Protein AF-A0A5K0ZKQ5-F1 (afdb_monomer)

pLDDT: mean 77.49, std 12.0, range [51.88, 95.12]

Radius of gyration: 19.02 Å; Cα contacts (8 Å, |Δi|>4): 78; chains: 1; bounding box: 43×46×34 Å

Foldseek 3Di:
DDWDWDWDQDPVRDIDTPDTDPDDPDDDDPVCVLVDLVQDDQDPVLLVLLVVCVVVVNDLVVSQVVQCVVLVHPVRRSDDSVNSVVSD

Organism: NCBI:txid210225

Structure (mmCIF, N/CA/C/O backbone):
data_AF-A0A5K0ZKQ5-F1
#
_entry.id   AF-A0A5K0ZKQ5-F1
#
loop_
_atom_site.group_PDB
_atom_site.id
_atom_site.type_symbol
_atom_site.label_atom_id
_atom_site.label_alt_id
_atom_site.label_comp_id
_atom_site.label_asym_id
_atom_site.label_entity_id
_atom_site.label_seq_id
_atom_site.pdbx_PDB_ins_code
_atom_site.Cartn_x
_atom_site.Cartn_y
_atom_site.Cartn_z
_atom_site.occupancy
_atom_site.B_iso_or_equiv
_atom_site.auth_seq_id
_atom_site.auth_comp_id
_atom_site.auth_asym_id
_atom_site.auth_atom_id
_atom_site.pdbx_PDB_model_num
ATOM 1 N N . TYR A 1 1 ? -5.197 -11.198 -19.297 1.00 59.16 1 TYR A N 1
ATOM 2 C CA . TYR A 1 1 ? -6.030 -11.910 -18.302 1.00 59.16 1 TYR A CA 1
ATOM 3 C C . TYR A 1 1 ? -5.574 -11.410 -16.950 1.00 59.16 1 TYR A C 1
ATOM 5 O O . TYR A 1 1 ? -4.382 -11.483 -16.689 1.00 59.16 1 TYR A O 1
ATOM 13 N N . ALA A 1 2 ? -6.468 -10.840 -16.144 1.00 75.88 2 ALA A N 1
ATOM 14 C CA . ALA A 1 2 ? -6.091 -10.303 -14.841 1.00 75.88 2 ALA A CA 1
ATOM 15 C C . ALA A 1 2 ? -6.091 -11.417 -13.787 1.00 75.88 2 ALA A C 1
ATOM 17 O O . ALA A 1 2 ? -7.010 -12.240 -13.756 1.00 75.88 2 ALA A O 1
ATOM 18 N N . ALA A 1 3 ? -5.082 -11.423 -12.916 1.00 88.50 3 ALA A N 1
ATOM 19 C CA . ALA A 1 3 ? -5.088 -12.281 -11.740 1.00 88.50 3 ALA A CA 1
ATOM 20 C C . ALA A 1 3 ? -6.283 -11.928 -10.839 1.00 88.50 3 ALA A C 1
ATOM 22 O O . ALA A 1 3 ? -6.607 -10.754 -10.655 1.00 88.50 3 ALA A O 1
ATOM 23 N N . ASN A 1 4 ? -6.956 -12.945 -10.301 1.00 91.94 4 ASN A N 1
ATOM 24 C CA . ASN A 1 4 ? -8.207 -12.787 -9.558 1.00 91.94 4 ASN A CA 1
ATOM 25 C C . ASN A 1 4 ? -8.293 -13.824 -8.428 1.00 91.94 4 ASN A C 1
ATOM 27 O O . ASN A 1 4 ? -7.973 -14.998 -8.629 1.00 91.94 4 ASN A O 1
ATOM 31 N N . LEU A 1 5 ? -8.747 -13.385 -7.255 1.00 94.44 5 LEU A N 1
ATOM 32 C CA . LEU A 1 5 ? -9.104 -14.227 -6.120 1.00 94.44 5 LEU A CA 1
ATOM 33 C C . LEU A 1 5 ? -10.559 -13.942 -5.731 1.00 94.44 5 LEU A C 1
ATOM 35 O O . LEU A 1 5 ? -10.872 -12.865 -5.225 1.00 94.44 5 LEU A O 1
ATOM 39 N N . GLU A 1 6 ? -11.439 -14.927 -5.908 1.00 93.62 6 GLU A N 1
ATOM 40 C CA . GLU A 1 6 ? -12.838 -14.816 -5.493 1.00 93.62 6 GLU A CA 1
ATOM 41 C C . GLU A 1 6 ? -13.048 -15.452 -4.118 1.00 93.62 6 GLU A C 1
ATOM 43 O O . GLU A 1 6 ? -12.926 -16.670 -3.950 1.00 93.62 6 GLU A O 1
ATOM 48 N N . LEU A 1 7 ? -13.428 -14.626 -3.143 1.00 94.94 7 LEU A N 1
ATOM 49 C CA . LEU A 1 7 ? -13.829 -15.061 -1.808 1.00 94.94 7 LEU A CA 1
ATOM 50 C C . LEU A 1 7 ? -15.351 -15.054 -1.681 1.00 94.94 7 LEU A C 1
ATOM 52 O O . LEU A 1 7 ? -16.021 -14.117 -2.118 1.00 94.94 7 LEU A O 1
ATOM 56 N N . ARG A 1 8 ? -15.907 -16.073 -1.025 1.00 94.31 8 ARG A N 1
ATOM 57 C CA . ARG A 1 8 ? -17.334 -16.129 -0.692 1.00 94.31 8 ARG A CA 1
ATOM 58 C C . ARG A 1 8 ? -17.520 -16.406 0.791 1.00 94.31 8 ARG A C 1
ATOM 60 O O . ARG A 1 8 ? -16.888 -17.299 1.349 1.00 94.31 8 ARG A O 1
AT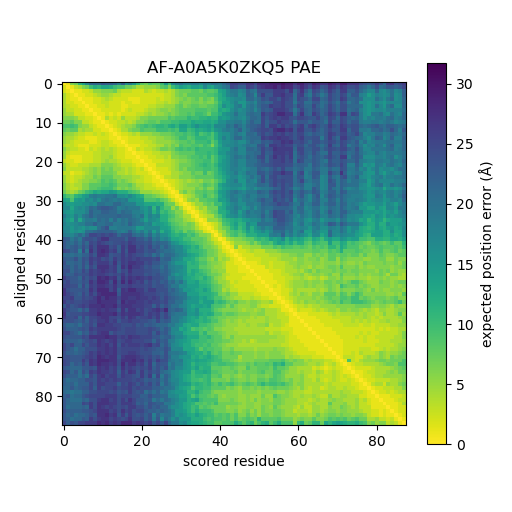OM 67 N N . ARG A 1 9 ? -18.425 -15.660 1.426 1.00 94.38 9 ARG A N 1
ATOM 68 C CA . ARG A 1 9 ? -18.859 -15.931 2.799 1.00 94.38 9 ARG A CA 1
ATOM 69 C C . ARG A 1 9 ? -19.943 -17.008 2.786 1.00 94.38 9 ARG A C 1
ATOM 71 O O . ARG A 1 9 ? -20.946 -16.874 2.083 1.00 94.38 9 ARG A O 1
ATOM 78 N N . HIS A 1 10 ? -19.734 -18.076 3.543 1.00 91.19 10 HIS A N 1
ATOM 79 C CA . HIS A 1 10 ? -20.739 -19.099 3.790 1.00 91.19 10 HIS A CA 1
ATOM 80 C C . HIS A 1 10 ? -21.690 -18.681 4.924 1.00 91.19 10 HIS A C 1
ATOM 82 O O . HIS A 1 10 ? -21.313 -17.885 5.786 1.00 91.19 10 HIS A O 1
ATOM 88 N N . PRO A 1 11 ? -22.907 -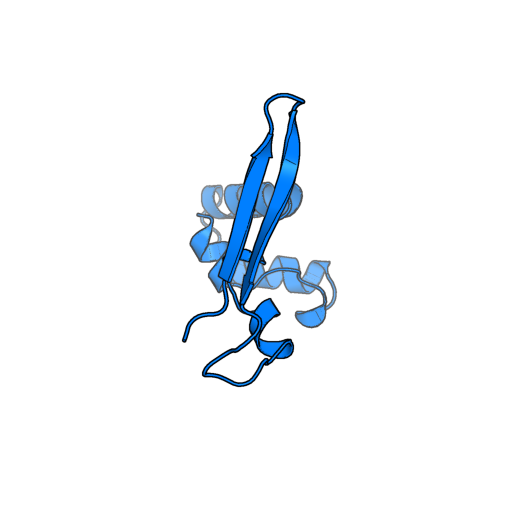19.256 4.976 1.00 92.19 11 PRO A N 1
ATOM 89 C CA . PRO A 1 11 ? -23.860 -19.017 6.064 1.00 92.19 11 PRO A CA 1
ATOM 90 C C . PRO A 1 11 ? -23.344 -19.417 7.453 1.00 92.19 11 PRO A C 1
ATOM 92 O O . PRO A 1 11 ? -23.793 -18.874 8.449 1.00 92.19 11 PRO A O 1
ATOM 95 N N . ASN A 1 12 ? -22.369 -20.328 7.525 1.00 93.75 12 ASN A N 1
ATOM 96 C CA . ASN A 1 12 ? -21.676 -20.704 8.764 1.00 93.75 12 ASN A CA 1
ATOM 97 C C . ASN A 1 12 ? -20.575 -19.703 9.170 1.00 93.75 12 ASN A C 1
ATOM 99 O O . ASN A 1 12 ? -19.666 -20.057 9.916 1.00 93.75 12 ASN A O 1
ATOM 103 N N . GLU A 1 13 ? -20.620 -18.499 8.599 1.00 90.75 13 GLU A N 1
ATOM 104 C CA . GLU A 1 13 ? -19.700 -17.382 8.813 1.00 90.75 13 GLU A CA 1
ATOM 105 C C . GLU A 1 13 ? -18.247 -17.611 8.388 1.00 90.75 13 GLU A C 1
ATOM 107 O O . GLU A 1 13 ? -17.413 -16.720 8.546 1.00 90.75 13 GLU A O 1
ATOM 112 N N . LYS A 1 14 ? -17.932 -18.755 7.775 1.00 93.75 14 LYS A N 1
ATOM 113 C CA . LYS A 1 14 ? -16.596 -19.024 7.237 1.00 93.75 14 LYS A CA 1
ATOM 114 C C . LYS A 1 14 ? -16.457 -18.454 5.828 1.00 93.75 14 LYS A C 1
ATOM 116 O O . LYS A 1 14 ? -17.412 -18.437 5.052 1.00 93.75 14 LYS A O 1
ATOM 121 N N . TYR A 1 15 ? -15.252 -18.026 5.472 1.00 95.12 15 TYR A N 1
ATOM 122 C CA . TYR A 1 15 ? -14.915 -17.664 4.097 1.00 95.12 15 TYR A CA 1
ATOM 123 C C . TYR A 1 15 ? -14.351 -18.879 3.362 1.00 95.12 15 TYR A C 1
ATOM 125 O O . TYR A 1 15 ? -13.578 -19.649 3.932 1.00 95.12 15 TYR A O 1
ATOM 133 N N . CYS A 1 16 ? -14.727 -19.048 2.098 1.00 93.56 16 CYS A N 1
ATOM 134 C CA . CYS A 1 16 ? -14.116 -20.016 1.197 1.00 93.56 16 CYS A CA 1
ATOM 135 C C . CYS A 1 16 ? -13.544 -19.314 -0.036 1.00 93.56 16 CYS A C 1
ATOM 137 O O . CYS A 1 16 ? -14.022 -18.254 -0.453 1.00 93.56 16 CYS A O 1
ATOM 139 N N . ILE A 1 17 ? -12.522 -19.931 -0.622 1.00 95.00 17 ILE A N 1
ATOM 140 C CA . ILE A 1 17 ? -11.973 -19.529 -1.913 1.00 95.00 17 ILE A CA 1
ATOM 141 C C . ILE A 1 17 ? -12.797 -20.234 -2.988 1.00 95.00 17 ILE A C 1
ATOM 143 O O . ILE A 1 17 ? -12.834 -21.463 -3.035 1.00 95.00 17 ILE A O 1
ATOM 147 N N . ARG A 1 18 ? -13.478 -19.460 -3.833 1.00 93.25 18 ARG A N 1
ATOM 148 C CA . ARG A 1 18 ? -14.326 -19.985 -4.911 1.00 93.25 18 ARG A CA 1
ATOM 149 C C . ARG A 1 18 ? -13.545 -20.175 -6.207 1.00 93.25 18 ARG A C 1
ATOM 151 O O . ARG A 1 18 ? -13.770 -21.155 -6.910 1.00 93.25 18 ARG A O 1
ATOM 158 N N . ALA A 1 19 ? -12.660 -19.235 -6.522 1.00 91.69 19 ALA A N 1
ATOM 159 C CA . ALA A 1 19 ? -11.852 -19.260 -7.731 1.00 91.69 19 ALA A CA 1
ATOM 160 C C . ALA A 1 19 ? -10.514 -18.554 -7.501 1.00 91.69 19 ALA A C 1
ATOM 162 O O . ALA A 1 19 ? -10.439 -17.569 -6.764 1.00 91.69 19 ALA A O 1
ATOM 163 N N . VAL A 1 20 ? -9.473 -19.062 -8.163 1.00 93.44 20 VAL A N 1
ATOM 164 C CA . VAL A 1 20 ? -8.132 -18.471 -8.174 1.00 93.44 20 VAL A CA 1
ATOM 165 C C . VAL A 1 20 ? -7.622 -18.454 -9.609 1.00 93.44 20 VAL A C 1
ATOM 167 O O . VAL A 1 20 ? -7.532 -19.497 -10.251 1.00 93.44 20 VAL A O 1
ATOM 170 N N . THR A 1 21 ? -7.264 -17.273 -10.101 1.00 93.38 21 THR A N 1
ATOM 171 C CA . THR A 1 21 ? -6.537 -17.080 -11.359 1.00 93.38 21 THR A CA 1
ATOM 172 C C . THR A 1 21 ? -5.175 -16.490 -11.025 1.00 93.38 21 THR A C 1
ATOM 174 O O . THR A 1 21 ? -5.092 -15.338 -10.608 1.00 93.38 21 THR A O 1
ATOM 177 N N . ILE A 1 22 ? -4.117 -17.288 -11.191 1.00 89.44 22 ILE A N 1
ATOM 178 C CA . ILE A 1 22 ? -2.729 -16.902 -10.869 1.00 89.44 22 ILE A CA 1
ATOM 179 C C . ILE A 1 22 ? -1.954 -16.351 -12.070 1.00 89.44 22 ILE A C 1
ATOM 181 O O . ILE A 1 22 ? -0.798 -15.963 -11.940 1.00 89.44 22 ILE A O 1
ATOM 185 N N . GLN A 1 23 ? -2.552 -16.372 -13.260 1.00 90.94 23 GLN A N 1
ATOM 186 C CA . GLN A 1 23 ? -1.877 -15.924 -14.466 1.00 90.94 23 GLN A CA 1
ATOM 187 C C . GLN A 1 23 ? -1.892 -14.399 -14.537 1.00 90.94 23 GLN A C 1
ATOM 189 O O . GLN A 1 23 ? -2.949 -13.773 -14.489 1.00 90.94 23 GLN A O 1
ATOM 194 N N . HIS A 1 24 ? -0.702 -13.829 -14.680 1.00 85.19 24 HIS A N 1
ATOM 195 C CA . HIS A 1 24 ? -0.493 -12.409 -14.900 1.00 85.19 24 HIS A CA 1
ATOM 196 C C . HIS A 1 24 ? -0.091 -12.172 -16.357 1.00 85.19 24 HIS A C 1
ATOM 198 O O . HIS A 1 24 ? 0.579 -13.007 -16.967 1.00 85.19 24 HIS A O 1
ATOM 204 N N . ASP A 1 25 ? -0.478 -11.029 -16.911 1.00 89.12 25 ASP A N 1
ATOM 205 C CA . ASP A 1 25 ? -0.003 -10.539 -18.212 1.00 89.12 25 ASP A CA 1
ATOM 206 C C . ASP A 1 25 ? 1.266 -9.676 -18.098 1.00 89.12 25 ASP A C 1
ATOM 208 O O . ASP A 1 25 ? 1.777 -9.176 -19.097 1.00 89.12 25 ASP A O 1
ATOM 212 N N . HIS A 1 26 ? 1.817 -9.561 -16.888 1.00 80.69 26 HIS A N 1
ATOM 213 C CA . HIS A 1 26 ? 3.048 -8.844 -16.579 1.00 80.69 26 HIS A CA 1
ATOM 214 C C . HIS A 1 26 ? 3.971 -9.663 -15.649 1.00 80.69 26 HIS A C 1
ATOM 216 O O . HIS A 1 26 ? 3.490 -10.522 -14.897 1.00 80.69 26 HIS A O 1
ATOM 222 N N . PRO A 1 27 ? 5.288 -9.386 -15.625 1.00 82.19 27 PRO A N 1
ATOM 223 C CA . PRO A 1 27 ? 6.199 -9.959 -14.635 1.00 82.19 27 PRO A CA 1
ATOM 224 C C . PRO A 1 27 ? 5.828 -9.558 -13.201 1.00 82.19 27 PRO A C 1
ATOM 226 O O . PRO A 1 27 ? 5.421 -8.426 -12.946 1.00 82.19 27 PRO A O 1
ATOM 229 N N . LEU A 1 28 ? 6.025 -10.467 -12.245 1.00 79.50 28 LEU A N 1
ATOM 230 C CA . LEU A 1 28 ? 5.942 -10.140 -10.822 1.00 79.50 28 LEU A CA 1
ATOM 231 C C . LEU A 1 28 ? 7.241 -9.456 -10.392 1.00 79.50 28 LEU A C 1
ATOM 233 O O . LEU A 1 28 ? 8.312 -10.051 -10.484 1.00 79.50 28 LEU A O 1
ATOM 237 N N . VAL A 1 29 ? 7.147 -8.215 -9.910 1.00 76.12 29 VAL A N 1
ATOM 238 C CA . VAL A 1 29 ? 8.309 -7.419 -9.483 1.00 76.12 29 VAL A CA 1
ATOM 239 C C . VAL A 1 29 ? 8.136 -7.003 -8.016 1.00 76.12 29 VAL A C 1
ATOM 241 O O . VAL A 1 29 ? 7.625 -5.918 -7.738 1.00 76.12 29 VAL A O 1
ATOM 244 N N . PRO A 1 30 ? 8.555 -7.843 -7.045 1.00 63.12 30 PRO A N 1
ATOM 245 C CA . PRO A 1 30 ? 8.351 -7.581 -5.616 1.00 63.12 30 PRO A CA 1
ATOM 246 C C . PRO A 1 30 ? 8.952 -6.257 -5.125 1.00 63.12 30 PRO A C 1
ATOM 248 O O . PRO A 1 30 ? 8.443 -5.663 -4.177 1.00 63.12 30 PRO A O 1
ATOM 251 N N . SER A 1 31 ? 10.013 -5.770 -5.776 1.00 59.22 31 SER A N 1
ATOM 252 C CA . SER A 1 31 ? 10.684 -4.516 -5.421 1.00 59.22 31 SER A CA 1
ATOM 253 C C . SER A 1 31 ? 9.826 -3.269 -5.666 1.00 59.22 31 SER A C 1
ATOM 255 O O . SER A 1 31 ? 9.988 -2.289 -4.942 1.00 59.22 31 SER A O 1
ATOM 257 N N . LEU A 1 32 ? 8.877 -3.307 -6.613 1.00 56.78 32 LEU A N 1
ATOM 258 C CA . LEU A 1 32 ? 7.949 -2.195 -6.864 1.00 56.78 32 LEU A CA 1
ATOM 259 C C . LEU A 1 32 ? 6.767 -2.161 -5.889 1.00 56.78 32 LEU A C 1
ATOM 261 O O . LEU A 1 32 ? 6.159 -1.107 -5.727 1.00 56.78 32 LEU A O 1
ATOM 265 N N . ASN A 1 33 ? 6.465 -3.264 -5.198 1.00 53.62 33 ASN A N 1
ATOM 266 C CA . ASN A 1 33 ? 5.343 -3.310 -4.255 1.00 53.62 33 ASN A CA 1
ATOM 267 C C . ASN A 1 33 ? 5.546 -2.367 -3.068 1.00 53.62 33 ASN A C 1
ATOM 269 O O . ASN A 1 33 ? 4.570 -1.814 -2.567 1.00 53.62 33 ASN A O 1
ATOM 273 N N . ARG A 1 34 ? 6.806 -2.133 -2.658 1.00 51.88 34 ARG A N 1
ATOM 274 C CA . ARG A 1 34 ? 7.115 -1.089 -1.674 1.00 51.88 34 ARG A CA 1
ATOM 275 C C . ARG A 1 34 ? 6.626 0.262 -2.179 1.00 51.88 34 ARG A C 1
ATOM 277 O O . ARG A 1 34 ? 6.046 0.976 -1.405 1.00 51.88 34 ARG A O 1
ATOM 284 N N . MET A 1 35 ? 6.737 0.604 -3.459 1.00 52.38 35 MET A N 1
ATOM 285 C CA . MET A 1 35 ? 6.379 1.939 -3.968 1.00 52.38 35 MET A CA 1
ATOM 286 C C . MET A 1 35 ? 4.870 2.211 -4.111 1.00 52.38 35 MET A C 1
ATOM 288 O O . MET A 1 35 ? 4.484 3.323 -4.473 1.00 52.38 35 MET A O 1
ATOM 292 N N . LEU A 1 36 ? 4.007 1.222 -3.871 1.00 56.97 36 LEU A N 1
ATOM 293 C CA . LEU A 1 36 ? 2.563 1.377 -4.026 1.00 56.97 36 LEU A CA 1
ATOM 294 C C . LEU A 1 36 ? 1.949 1.985 -2.757 1.00 56.97 36 LEU A C 1
ATOM 296 O O . LEU A 1 36 ? 2.029 1.406 -1.677 1.00 56.97 36 LEU A O 1
ATOM 300 N N . ARG A 1 37 ? 1.250 3.118 -2.913 1.00 53.44 37 ARG A N 1
ATOM 301 C CA . ARG A 1 37 ? 0.569 3.874 -1.838 1.00 53.44 37 ARG A CA 1
ATOM 302 C C . ARG A 1 37 ? -0.328 3.005 -0.937 1.00 53.44 37 ARG A C 1
ATOM 304 O O . ARG A 1 37 ? -0.500 3.318 0.232 1.00 53.44 37 ARG A O 1
ATOM 311 N N . SER A 1 38 ? -0.875 1.899 -1.449 1.00 54.72 38 SER A N 1
ATOM 312 C CA . SER A 1 38 ? -1.699 0.943 -0.688 1.00 54.72 38 SER A CA 1
ATOM 313 C C . SER A 1 38 ? -0.929 0.129 0.359 1.00 54.72 38 SER A C 1
ATOM 315 O O . SER A 1 38 ? -1.553 -0.457 1.241 1.00 54.72 38 SER A O 1
ATOM 317 N N . HIS A 1 39 ? 0.401 0.070 0.267 1.00 54.31 39 HIS A N 1
ATOM 318 C CA . HIS A 1 39 ? 1.269 -0.644 1.208 1.00 54.31 39 HIS A CA 1
ATOM 319 C C . HIS A 1 39 ? 1.908 0.274 2.257 1.00 54.31 39 HIS A C 1
ATOM 321 O O . HIS A 1 39 ? 2.467 -0.223 3.233 1.00 54.31 39 HIS A O 1
ATOM 327 N N . TYR A 1 40 ? 1.778 1.594 2.103 1.00 59.25 40 TYR A N 1
ATOM 328 C CA . TYR A 1 40 ? 2.271 2.573 3.062 1.00 59.25 40 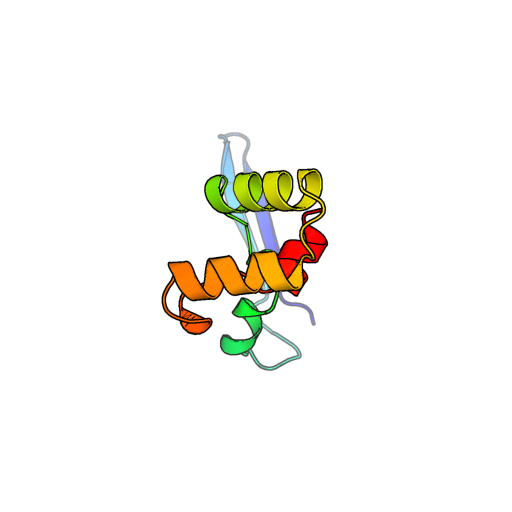TYR A CA 1
ATOM 329 C C . TYR A 1 40 ? 1.132 3.092 3.929 1.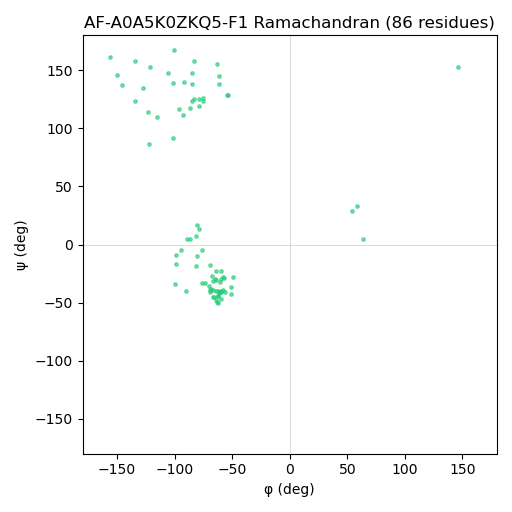00 59.25 40 TYR A C 1
ATOM 331 O O . TYR A 1 40 ? 0.443 4.055 3.599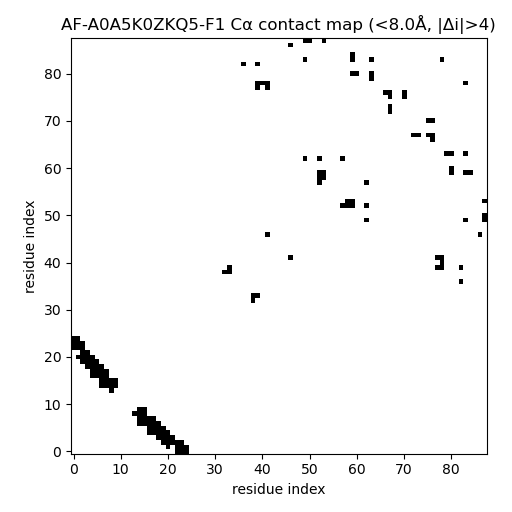 1.00 59.25 40 TYR A O 1
ATOM 339 N N . LYS A 1 41 ? 0.930 2.435 5.072 1.00 60.59 41 LYS A N 1
ATOM 340 C CA . LYS A 1 41 ? 0.125 2.994 6.155 1.00 60.59 41 LYS A CA 1
ATOM 341 C C . LYS A 1 41 ? 1.079 3.733 7.086 1.00 60.59 41 LYS A C 1
ATOM 343 O O . LYS A 1 41 ? 1.894 3.091 7.746 1.00 60.59 41 LYS A O 1
ATOM 348 N N . LEU A 1 42 ? 0.991 5.063 7.125 1.00 62.97 42 LEU A N 1
ATOM 349 C CA . LEU A 1 42 ? 1.656 5.838 8.172 1.00 62.97 42 LEU A CA 1
ATOM 350 C C . LEU A 1 42 ? 1.200 5.276 9.523 1.00 62.97 42 LEU A C 1
ATOM 352 O O . LEU A 1 42 ? 0.003 5.068 9.743 1.00 62.97 42 LEU A O 1
ATOM 356 N N . SER A 1 43 ? 2.145 4.957 10.407 1.00 67.69 43 SER A N 1
ATOM 357 C CA . SER A 1 43 ? 1.779 4.615 11.782 1.00 67.69 43 SER A CA 1
ATOM 358 C C . SER A 1 43 ? 1.127 5.833 12.439 1.00 67.69 43 SER A C 1
ATOM 360 O O . SER A 1 43 ? 1.410 6.964 12.050 1.00 67.69 43 SER A O 1
ATOM 362 N N . SER A 1 44 ? 0.292 5.609 13.460 1.00 66.56 44 SER A N 1
ATOM 363 C CA . SER A 1 44 ? -0.366 6.700 14.205 1.00 66.56 44 SER A CA 1
ATOM 364 C C . SER A 1 44 ? 0.640 7.755 14.671 1.00 66.56 44 SER A C 1
ATOM 366 O O . SER A 1 44 ? 0.426 8.941 14.477 1.00 66.56 44 SER A O 1
ATOM 368 N N . SER A 1 45 ? 1.802 7.315 15.167 1.00 69.88 45 SER A N 1
ATOM 369 C CA . SER A 1 45 ? 2.880 8.208 15.599 1.00 69.88 45 SER A CA 1
ATOM 370 C C . SER A 1 45 ? 3.415 9.108 14.479 1.00 69.88 45 SER A C 1
ATOM 372 O O . SER A 1 45 ? 3.677 10.283 14.704 1.00 69.88 45 SER A O 1
ATOM 374 N N . HIS A 1 46 ? 3.578 8.583 13.262 1.00 71.62 46 HIS A N 1
ATOM 375 C CA . HIS A 1 46 ? 4.065 9.365 12.124 1.00 71.62 46 HIS A CA 1
ATOM 376 C C . HIS A 1 46 ? 2.979 10.283 11.551 1.00 71.62 46 HIS A C 1
ATOM 378 O O . HIS A 1 46 ? 3.296 11.384 11.104 1.00 71.62 46 HIS A O 1
ATOM 384 N N . ALA A 1 47 ? 1.715 9.855 11.603 1.00 71.94 47 ALA A N 1
ATOM 385 C CA . ALA A 1 47 ? 0.557 10.672 11.250 1.00 71.94 47 ALA A CA 1
ATOM 386 C C . ALA A 1 47 ? 0.429 11.894 12.176 1.00 71.94 47 ALA A C 1
ATOM 388 O O . ALA A 1 47 ? 0.413 13.024 11.702 1.00 71.94 47 ALA A O 1
ATOM 389 N N . GLU A 1 48 ? 0.484 11.689 13.494 1.00 74.81 48 GLU A N 1
ATOM 390 C CA . GLU A 1 48 ? 0.406 12.766 14.495 1.00 74.81 48 GLU A CA 1
ATOM 391 C C . GLU A 1 48 ? 1.539 13.794 14.342 1.00 74.81 48 GLU A C 1
ATOM 393 O O . GLU A 1 48 ? 1.326 15.005 14.447 1.00 74.81 48 GLU A O 1
ATOM 398 N N . ILE A 1 49 ? 2.760 13.331 14.053 1.00 72.56 49 ILE A N 1
ATOM 399 C CA . ILE A 1 49 ? 3.899 14.223 13.804 1.00 72.56 49 ILE A CA 1
ATOM 400 C C . ILE A 1 49 ? 3.727 14.968 12.468 1.00 72.56 49 ILE A C 1
ATOM 402 O O . ILE A 1 49 ? 4.098 16.140 12.379 1.00 72.56 49 ILE A O 1
ATOM 406 N N . SER A 1 50 ? 3.142 14.331 11.447 1.00 70.50 50 SER A N 1
ATOM 407 C CA . SER A 1 50 ? 2.806 14.983 10.175 1.00 70.50 50 SER A CA 1
ATOM 408 C C . SER A 1 50 ? 1.779 16.098 10.364 1.00 70.50 50 SER A C 1
ATOM 410 O O . SER A 1 50 ? 2.002 17.214 9.902 1.00 70.50 50 SER A O 1
ATOM 412 N N . GLU A 1 51 ? 0.686 15.820 11.073 1.00 77.62 51 GLU A N 1
ATOM 413 C CA . GLU A 1 51 ? -0.366 16.794 11.390 1.00 77.62 51 GLU A CA 1
ATOM 414 C C . GLU A 1 51 ?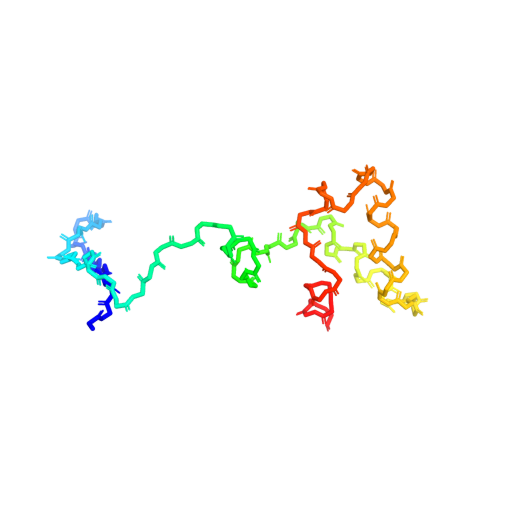 0.180 17.950 12.243 1.00 77.62 51 GLU A C 1
ATOM 416 O O . GLU A 1 51 ? -0.124 19.117 11.997 1.00 77.62 51 GLU A O 1
ATOM 421 N N . SER A 1 52 ? 1.062 17.649 13.202 1.00 77.69 52 SER A N 1
ATOM 422 C CA . SER A 1 52 ? 1.740 18.673 14.010 1.00 77.69 52 SER A CA 1
ATOM 423 C C . SER A 1 52 ? 2.658 19.561 13.164 1.00 77.69 52 SER A C 1
ATOM 425 O O . SER A 1 52 ? 2.722 20.773 13.374 1.00 77.69 52 SER A O 1
ATOM 427 N N . ALA A 1 53 ? 3.378 18.972 12.204 1.00 76.50 53 ALA A N 1
ATOM 428 C CA . ALA A 1 53 ? 4.241 19.706 11.285 1.00 76.50 53 ALA A CA 1
ATOM 429 C C . ALA A 1 53 ? 3.432 20.605 10.337 1.00 76.50 53 ALA A C 1
ATOM 431 O O . ALA A 1 53 ? 3.844 21.742 10.096 1.00 76.50 53 ALA A O 1
ATOM 432 N N . ASP A 1 54 ? 2.281 20.132 9.857 1.00 77.88 54 ASP A N 1
ATOM 433 C CA . ASP A 1 54 ? 1.345 20.921 9.050 1.00 77.88 54 ASP A CA 1
ATOM 434 C C . ASP A 1 54 ? 0.756 22.094 9.846 1.00 77.88 54 ASP A C 1
ATOM 436 O O . ASP A 1 54 ? 0.853 23.249 9.422 1.00 77.88 54 ASP A O 1
ATOM 440 N N . GLY A 1 55 ? 0.287 21.836 11.072 1.00 79.69 55 GLY A N 1
ATOM 441 C CA . GLY A 1 55 ? -0.187 22.877 11.990 1.00 79.69 55 GLY A CA 1
ATOM 442 C C . GLY A 1 55 ? 0.883 23.921 12.338 1.00 79.69 55 GLY A C 1
ATOM 443 O O . GLY A 1 55 ? 0.570 25.091 12.552 1.00 79.69 55 GLY A O 1
ATOM 444 N N . ALA A 1 56 ? 2.160 23.529 12.330 1.00 82.50 56 ALA A N 1
ATOM 445 C CA . ALA A 1 56 ? 3.305 24.421 12.510 1.00 82.50 56 ALA A CA 1
ATOM 446 C C . ALA A 1 56 ? 3.803 25.076 11.201 1.00 82.50 56 ALA A C 1
ATOM 448 O O . ALA A 1 56 ? 4.827 25.765 11.216 1.00 82.50 56 ALA A O 1
ATOM 449 N N . SER A 1 57 ? 3.114 24.871 10.069 1.00 80.81 57 SER A N 1
ATOM 450 C CA . SER A 1 57 ? 3.506 25.352 8.731 1.00 80.81 57 SER A CA 1
ATOM 451 C C . SER A 1 57 ? 4.923 24.932 8.314 1.00 80.81 57 SER A C 1
ATOM 453 O O . SER A 1 57 ? 5.616 25.624 7.557 1.00 80.81 57 SER A O 1
ATOM 455 N N . ILE A 1 58 ? 5.390 23.787 8.815 1.00 80.81 58 ILE A N 1
ATOM 456 C CA . ILE A 1 58 ? 6.679 23.220 8.437 1.00 80.81 58 ILE A CA 1
ATOM 457 C C . ILE A 1 58 ? 6.531 22.620 7.045 1.00 80.81 58 ILE A C 1
ATOM 459 O O . ILE A 1 58 ? 5.685 21.770 6.791 1.00 80.81 58 ILE A O 1
ATOM 463 N N . ALA A 1 59 ? 7.409 23.035 6.131 1.00 82.38 59 ALA A N 1
ATOM 464 C CA . ALA A 1 59 ? 7.440 22.470 4.792 1.00 82.38 59 ALA A CA 1
ATOM 465 C C . ALA A 1 59 ? 7.562 20.941 4.857 1.00 82.38 59 ALA A C 1
ATOM 467 O O . ALA A 1 59 ? 8.486 20.410 5.471 1.00 82.38 59 ALA A O 1
ATOM 468 N N . LEU A 1 60 ? 6.678 20.245 4.148 1.00 76.06 60 LEU A N 1
ATOM 469 C CA . LEU A 1 60 ? 6.560 18.788 4.158 1.00 76.06 60 LEU A CA 1
ATOM 470 C C . LEU A 1 60 ? 7.888 18.045 3.920 1.00 76.06 60 LEU A C 1
ATOM 472 O O . LEU A 1 60 ? 8.176 17.034 4.551 1.00 76.06 60 LEU A O 1
ATOM 476 N N . LYS A 1 61 ? 8.744 18.595 3.050 1.00 79.88 61 LYS A N 1
ATOM 47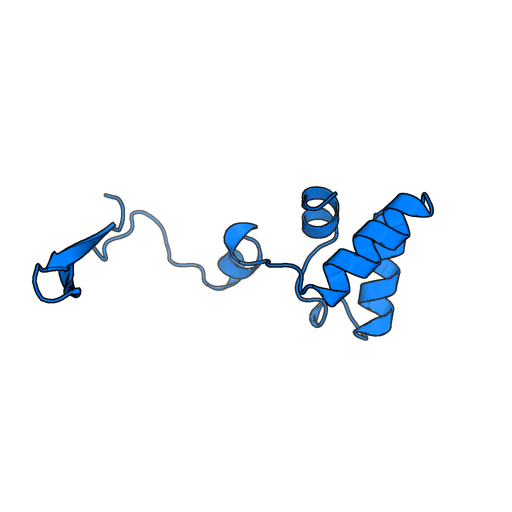7 C CA . LYS A 1 61 ? 10.095 18.075 2.808 1.00 79.88 61 LYS A CA 1
ATOM 478 C C . LYS A 1 61 ? 10.963 18.104 4.072 1.00 79.88 61 LYS A C 1
ATOM 480 O O . LYS A 1 61 ? 11.651 17.136 4.352 1.00 79.88 61 LYS A O 1
ATOM 485 N N . LYS A 1 62 ? 10.892 19.181 4.860 1.00 82.31 62 LYS A N 1
ATOM 486 C CA . LYS A 1 62 ? 11.611 19.291 6.138 1.00 82.31 62 LYS A CA 1
ATOM 487 C C . LYS A 1 62 ? 11.055 18.323 7.178 1.00 82.31 62 LYS A C 1
ATOM 489 O O . LYS A 1 62 ? 11.838 17.752 7.924 1.00 82.31 62 LYS A O 1
ATOM 494 N N . ALA A 1 63 ? 9.738 18.121 7.216 1.00 80.25 63 ALA A N 1
ATOM 495 C CA . ALA A 1 63 ? 9.129 17.119 8.089 1.00 80.25 63 ALA A CA 1
ATOM 496 C C . ALA A 1 63 ? 9.613 15.702 7.725 1.00 80.25 63 ALA A C 1
ATOM 498 O O . ALA A 1 63 ? 10.050 14.956 8.597 1.00 80.25 63 ALA A O 1
ATOM 499 N N . TYR A 1 64 ? 9.652 15.369 6.431 1.00 81.50 64 TYR A N 1
ATOM 500 C CA . TYR A 1 64 ? 10.231 14.117 5.939 1.00 81.50 64 TYR A CA 1
ATOM 501 C C . TYR A 1 64 ? 11.717 13.960 6.303 1.00 81.50 64 TYR A C 1
ATOM 503 O O . TYR A 1 64 ? 12.112 12.922 6.829 1.00 81.50 64 TYR A O 1
ATOM 511 N N . ASP A 1 65 ? 12.531 14.997 6.093 1.00 83.44 65 ASP A N 1
ATOM 512 C CA . ASP A 1 65 ? 13.959 14.975 6.436 1.00 83.44 65 ASP A CA 1
ATOM 513 C C . ASP A 1 65 ? 14.187 14.758 7.948 1.00 83.44 65 ASP A C 1
ATOM 515 O O . ASP A 1 65 ? 15.162 14.116 8.346 1.00 83.44 65 ASP A O 1
ATOM 519 N N . VAL A 1 66 ? 13.278 15.245 8.804 1.00 82.81 66 VAL A N 1
ATOM 520 C CA . VAL A 1 66 ? 13.301 14.970 10.250 1.00 82.81 66 VAL A CA 1
ATOM 521 C C . VAL A 1 66 ? 13.055 13.488 10.530 1.00 82.81 66 VAL A C 1
ATOM 523 O O . VAL A 1 66 ? 13.814 12.906 11.302 1.00 82.81 66 VAL A O 1
ATOM 526 N N . PHE A 1 67 ? 12.076 12.853 9.880 1.00 80.56 67 PHE A N 1
ATOM 527 C CA . PHE A 1 67 ? 11.847 11.410 10.036 1.00 80.56 67 PHE A CA 1
ATOM 528 C C . PHE A 1 67 ? 13.037 10.579 9.557 1.00 80.56 67 PHE A C 1
ATOM 530 O O . PHE A 1 67 ? 13.483 9.689 10.274 1.00 80.56 67 PHE A O 1
ATOM 537 N N . VAL A 1 68 ? 13.614 10.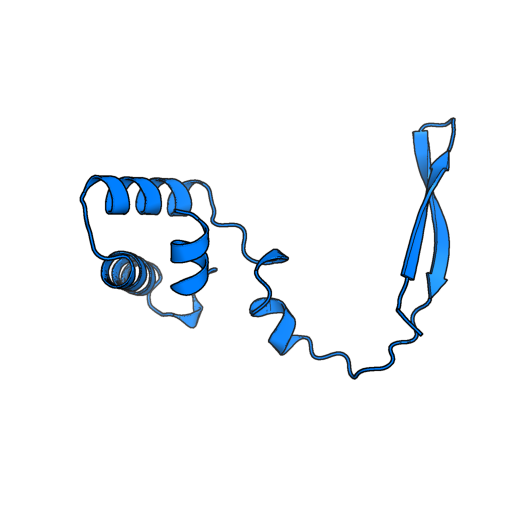919 8.402 1.00 81.69 68 VAL A N 1
ATOM 538 C CA . VAL A 1 68 ? 14.837 10.275 7.888 1.00 81.69 68 VAL A CA 1
ATOM 539 C C . VAL A 1 68 ? 15.976 10.371 8.896 1.00 81.69 68 VAL A C 1
ATOM 541 O O . VAL A 1 68 ? 16.716 9.408 9.098 1.00 81.69 68 VAL A O 1
ATOM 544 N N . LYS A 1 69 ? 16.117 11.527 9.548 1.00 84.94 69 LYS A N 1
ATOM 545 C CA . LYS A 1 69 ? 17.146 11.740 10.562 1.00 84.94 69 LYS A CA 1
ATOM 546 C C . LYS A 1 69 ? 16.885 10.933 11.837 1.00 84.94 69 LYS A C 1
ATOM 548 O O . LYS A 1 69 ? 17.840 10.408 12.401 1.00 84.94 69 LYS A O 1
ATOM 553 N N . VAL A 1 70 ? 15.634 10.844 12.293 1.00 82.69 70 VAL A N 1
ATOM 554 C CA . VAL A 1 70 ? 15.246 10.070 13.489 1.00 82.69 70 VAL A CA 1
ATOM 555 C C . VAL A 1 70 ? 15.448 8.572 13.259 1.00 82.69 70 VAL A C 1
ATOM 557 O O . VAL A 1 70 ? 16.067 7.905 14.082 1.00 82.69 70 VAL A O 1
ATOM 560 N N . GLU A 1 71 ? 15.028 8.066 12.102 1.00 81.62 71 GLU A N 1
ATOM 561 C CA . GLU A 1 71 ? 15.142 6.650 11.727 1.00 81.62 71 GLU A CA 1
ATOM 562 C C . GLU A 1 71 ? 16.538 6.281 11.189 1.00 81.62 71 GLU A C 1
ATOM 564 O O . GLU A 1 71 ? 16.781 5.163 10.746 1.00 81.62 71 GLU A O 1
ATOM 569 N N . SER A 1 72 ? 17.504 7.203 11.258 1.00 84.62 72 SER A N 1
ATOM 570 C CA . SER A 1 72 ? 18.901 6.976 10.859 1.00 84.62 72 SER A CA 1
ATOM 571 C C . SER A 1 72 ? 19.094 6.538 9.398 1.00 84.62 72 SER A C 1
ATOM 573 O O . SER A 1 72 ? 20.011 5.776 9.104 1.00 84.62 72 SER A O 1
ATOM 575 N N . GLY A 1 73 ? 18.253 7.011 8.477 1.00 77.75 73 GLY A N 1
ATOM 576 C CA . GLY A 1 73 ? 18.374 6.707 7.048 1.00 77.75 73 GLY A CA 1
ATOM 577 C C . GLY A 1 73 ? 17.032 6.599 6.334 1.00 77.75 73 GLY A C 1
ATOM 578 O O . GLY A 1 73 ? 16.013 6.246 6.924 1.00 77.75 73 GLY A O 1
ATOM 579 N N . CYS A 1 74 ? 17.027 6.891 5.032 1.00 74.00 74 CYS A N 1
ATOM 580 C CA . CYS A 1 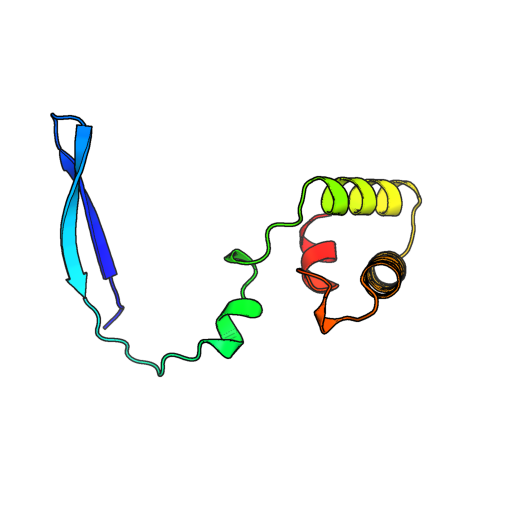74 ? 15.827 6.791 4.194 1.00 74.00 74 CYS A CA 1
ATOM 581 C C . CYS A 1 74 ? 15.334 5.343 4.074 1.00 74.00 74 CYS A C 1
ATOM 583 O O . CYS A 1 74 ? 14.145 5.099 3.903 1.00 74.00 74 CYS A O 1
ATOM 585 N N . GLU A 1 75 ? 16.249 4.382 4.153 1.00 73.38 75 GLU A N 1
ATOM 586 C CA . GLU A 1 75 ? 15.990 2.947 4.100 1.00 73.38 75 GLU A CA 1
ATOM 587 C C . GLU A 1 75 ? 15.153 2.435 5.281 1.00 73.38 75 GLU A C 1
ATOM 589 O O . GLU A 1 75 ? 14.474 1.412 5.138 1.00 73.38 75 GLU A O 1
ATOM 594 N N . ASN A 1 76 ? 15.172 3.173 6.396 1.00 72.50 76 ASN A N 1
ATOM 595 C CA . ASN A 1 76 ? 14.504 2.835 7.651 1.00 72.50 76 ASN A CA 1
ATOM 596 C C . ASN A 1 76 ? 13.164 3.563 7.820 1.00 72.50 76 ASN A C 1
ATOM 598 O O . ASN A 1 76 ? 12.335 3.132 8.618 1.00 72.50 76 ASN A O 1
ATOM 602 N N . VAL A 1 77 ? 12.907 4.625 7.045 1.00 74.44 77 VAL A N 1
ATOM 603 C CA . VAL A 1 77 ? 11.604 5.299 7.058 1.00 74.44 77 VAL A CA 1
ATOM 604 C C . VAL A 1 77 ? 10.589 4.440 6.295 1.00 74.44 77 VAL A C 1
ATOM 606 O O . VAL A 1 77 ? 10.793 4.134 5.116 1.00 74.44 77 VAL A O 1
ATOM 609 N N . PRO A 1 78 ? 9.460 4.053 6.915 1.00 70.62 78 PRO A N 1
ATOM 610 C CA . PRO A 1 78 ? 8.495 3.153 6.293 1.00 70.62 78 PRO A CA 1
ATOM 611 C C . PRO A 1 78 ? 7.574 3.850 5.280 1.00 70.62 78 PRO A C 1
ATOM 613 O O . PRO A 1 78 ? 6.552 3.281 4.919 1.00 70.62 78 PRO A O 1
ATOM 616 N N . PHE A 1 79 ? 7.884 5.073 4.850 1.00 71.62 79 PHE A N 1
ATOM 617 C CA . PHE A 1 79 ? 7.083 5.890 3.936 1.00 71.62 79 PHE A CA 1
ATOM 618 C C . PHE A 1 79 ? 7.968 6.915 3.222 1.00 71.62 79 PHE A C 1
ATOM 620 O O . PHE A 1 79 ? 9.070 7.220 3.670 1.00 71.62 79 PHE A O 1
ATOM 627 N N . THR A 1 80 ? 7.495 7.467 2.109 1.00 75.62 80 THR A N 1
ATOM 628 C CA . THR A 1 80 ? 8.214 8.485 1.330 1.00 75.62 80 THR A CA 1
ATOM 629 C C . THR A 1 80 ? 7.690 9.893 1.621 1.00 75.62 80 THR A C 1
ATOM 631 O O . THR A 1 80 ? 6.596 10.088 2.153 1.00 75.62 80 THR A O 1
ATOM 634 N N . CYS A 1 81 ? 8.424 10.915 1.172 1.00 74.56 81 CYS A N 1
ATOM 635 C CA . CYS A 1 81 ? 7.939 12.297 1.193 1.00 74.56 81 CYS A CA 1
ATOM 636 C C . CYS A 1 81 ? 6.611 12.462 0.423 1.00 74.56 81 CYS A C 1
ATOM 638 O O . CYS A 1 81 ? 5.810 13.335 0.747 1.00 74.56 81 CYS A O 1
ATOM 640 N N . MET A 1 82 ? 6.358 11.636 -0.597 1.00 75.12 82 MET A N 1
ATOM 641 C CA . MET A 1 82 ? 5.102 11.668 -1.348 1.00 75.12 82 MET A CA 1
ATOM 642 C C . MET A 1 82 ? 3.941 11.072 -0.543 1.00 75.12 82 MET A C 1
ATOM 644 O O . MET A 1 82 ? 2.820 11.557 -0.655 1.00 75.12 82 MET A O 1
ATOM 648 N N . ASP A 1 83 ? 4.204 10.068 0.293 1.00 70.69 83 ASP A N 1
ATOM 649 C CA . ASP A 1 83 ? 3.198 9.471 1.178 1.00 70.69 83 ASP A CA 1
ATOM 650 C C . ASP A 1 83 ? 2.791 10.438 2.291 1.00 70.69 83 ASP A C 1
ATOM 652 O O . ASP A 1 83 ? 1.605 10.581 2.571 1.00 70.69 83 ASP A O 1
ATOM 656 N N . LEU A 1 84 ? 3.757 11.185 2.835 1.00 72.62 84 LEU A N 1
ATOM 657 C CA . LEU A 1 84 ? 3.498 12.273 3.779 1.00 72.62 84 LEU A CA 1
ATOM 658 C C . LEU A 1 84 ? 2.600 13.357 3.153 1.00 72.62 84 LEU A C 1
ATOM 660 O O . LEU A 1 84 ? 1.653 13.826 3.772 1.00 72.62 84 LEU A O 1
ATOM 664 N N . ARG A 1 85 ? 2.839 13.701 1.880 1.00 73.12 85 ARG A N 1
ATOM 665 C CA . ARG A 1 85 ? 2.037 14.689 1.131 1.00 73.12 85 ARG A CA 1
ATOM 666 C C . ARG A 1 85 ? 0.609 14.224 0.877 1.00 73.12 85 ARG A C 1
ATOM 668 O O . ARG A 1 85 ? -0.287 15.029 0.710 1.00 73.12 85 ARG A O 1
ATOM 675 N N . ASN A 1 86 ? 0.453 12.919 0.738 1.00 70.88 86 ASN A N 1
ATOM 676 C CA . ASN A 1 86 ? -0.797 12.248 0.440 1.00 70.88 86 ASN A CA 1
ATOM 677 C C . ASN A 1 86 ? -1.684 12.055 1.679 1.00 70.88 86 ASN A C 1
ATOM 679 O O . ASN A 1 86 ? -2.801 11.554 1.524 1.00 70.88 86 ASN A O 1
ATOM 683 N N . HIS A 1 87 ? -1.141 12.331 2.865 1.00 68.69 87 HIS A N 1
ATOM 684 C CA . HIS A 1 87 ? -1.789 12.159 4.157 1.00 68.69 87 HIS A CA 1
ATOM 685 C C . HIS A 1 87 ? -2.360 13.464 4.723 1.00 68.69 87 HIS A C 1
ATOM 687 O O . HIS A 1 87 ? -3.401 13.406 5.372 1.00 68.69 87 HIS A O 1
ATOM 693 N N . LEU A 1 88 ? -1.697 14.593 4.453 1.00 63.25 88 LEU A N 1
ATOM 694 C CA . LEU A 1 88 ? -2.236 15.941 4.654 1.00 63.25 88 LEU A CA 1
ATOM 695 C C . LEU A 1 88 ? -3.286 16.277 3.585 1.00 63.25 88 LEU A C 1
ATOM 697 O O . LEU A 1 88 ? -4.250 16.997 3.916 1.00 63.25 88 LEU A O 1
#

Nearest PDB structures (foldseek):
  1mnm-assembly1_C  TM=4.496E-01  e=3.953E+00  Saccharomyces cerevisiae

Mean predicted aligned error: 13.07 Å

Secondary structure (DSSP, 8-state):
---EEEEEE-TTS-EEEEEEE---SS---HHHHTTSGGG----HHHHHHHHHHHHTT--HHHHHHHHHHHTTSTTT-SS-HHHHHTT-

Solvent-accessible surface area (backbone atoms only — not comparable to full-atom values): 5540 Å² total; per-residue (Å²): 104,78,60,43,77,42,74,44,78,43,96,87,74,44,75,45,79,77,47,77,41,87,56,61,81,62,85,89,58,76,80,56,53,70,77,36,72,92,70,46,71,74,50,71,72,56,45,53,52,49,53,52,32,53,78,66,70,47,55,64,67,58,53,39,52,49,48,25,60,72,51,72,32,70,89,59,37,82,62,51,62,66,55,58,62,72,69,112

Sequence (88 aa):
YAANLELRRHPNEKYCIRAVTIQHDHPLVPSLNRMLRSHYKLSSSHAEISESADGASIALKKAYDVFVKVESGCENVPFTCMDLRNHL